Protein AF-A0A645FZE2-F1 (afdb_monomer_lite)

Sequence (160 aa):
MAHKRSTIEVIKKVPHDGGNLPQGEGPACLARVNGFSDVYGRLSWDKPAITITHYARNPASGRYTHPVQDRGLTAREAARLQSFPDGFQFEGKSDDIYRQIGEAVPPLLSCGVAVNVLIEYLSTEPTTTQLQTGMETIELPVSNSYSSVIAGIKNTRRRA

Secondary structure (DSSP, 8-state):
----HHHHHHHHTSPTTTPPPPTT-S-GGGGGSS--TTTTPBP-SSSPPPP--TTTT-GGGSS-B-SSSSSBPPHHHHHHHTT--TT----SSHHHHHHHHHHSPPHHHHHHHHHHHHHHHHHSPPPHHHHHH-PPP--S-SSS-HHHHHHHHHHHTT--

Foldseek 3Di:
DDDDPLLLVQLVCAAAAFGWRDPPTDDPVVVVDDDQRFQSTEHHPPDQDDQQALVLQHSRVGHQPHRPDSHGDDLQRLQVSLQHDSPDDQDDDRSSSSNCSRVDRRPVVVVVVVVVVVCVVVVDDDDPVCVVVPDDDCPDPPDPDPVVVVVVVVVVVVVD

Organism: NCBI:txid1076179

InterPro domains:
  IPR001525 C-5 cytosine methyltransferase [PF00145] (36-109)
  IPR029063 S-adenosyl-L-methionine-dependent methyltransferase superfamily [SSF53335] (8-114)
  IPR050390 DNA Cytosine-5 Methyltransferase [PTHR10629] (32-110)

Structure (mmCIF, N/CA/C/O backbone):
data_AF-A0A645FZE2-F1
#
_entry.id   AF-A0A645FZE2-F1
#
loop_
_atom_site.group_PDB
_atom_site.id
_atom_site.type_symbol
_atom_site.label_atom_id
_atom_site.label_alt_id
_atom_site.label_comp_id
_atom_site.label_asym_id
_atom_site.label_entity_id
_atom_site.label_seq_id
_atom_site.pdbx_PDB_ins_code
_atom_site.Cartn_x
_atom_site.Cartn_y
_atom_site.Cartn_z
_atom_site.occupancy
_atom_site.B_iso_or_equiv
_atom_site.auth_seq_id
_atom_site.auth_comp_id
_atom_site.auth_asym_id
_atom_site.auth_atom_id
_atom_site.pdbx_PDB_model_num
ATOM 1 N N . MET A 1 1 ? -1.925 7.126 -15.985 1.00 58.09 1 MET A N 1
ATOM 2 C CA . MET A 1 1 ? -0.691 7.541 -15.279 1.00 58.09 1 MET A CA 1
ATOM 3 C C . MET A 1 1 ? 0.496 7.172 -16.137 1.00 58.09 1 MET A C 1
ATOM 5 O O . MET A 1 1 ? 0.583 6.020 -16.532 1.00 58.09 1 MET A O 1
ATOM 9 N N . ALA A 1 2 ? 1.365 8.127 -16.451 1.00 70.12 2 ALA A N 1
ATOM 10 C CA . ALA A 1 2 ? 2.543 7.872 -17.270 1.00 70.12 2 ALA A CA 1
ATOM 11 C C . ALA A 1 2 ? 3.794 8.006 -16.398 1.00 70.12 2 ALA A C 1
ATOM 13 O O . ALA A 1 2 ? 4.132 9.105 -15.962 1.00 70.12 2 ALA A O 1
ATOM 14 N N . HIS A 1 3 ? 4.467 6.890 -16.120 1.00 86.94 3 HIS A N 1
ATOM 15 C CA . HIS A 1 3 ? 5.849 6.951 -15.651 1.00 86.94 3 HIS A CA 1
ATOM 16 C C . HIS A 1 3 ? 6.769 7.292 -16.824 1.00 86.94 3 HIS A C 1
ATOM 18 O O . HIS A 1 3 ? 6.403 7.129 -17.992 1.00 86.94 3 HIS A O 1
ATOM 24 N N . LYS A 1 4 ? 7.983 7.761 -16.518 1.00 91.19 4 LYS A N 1
ATOM 25 C CA . LYS A 1 4 ? 9.013 7.971 -17.541 1.00 91.19 4 LYS A CA 1
ATOM 26 C C . LYS A 1 4 ? 9.251 6.662 -18.297 1.00 91.19 4 LYS A C 1
ATOM 28 O O . LYS A 1 4 ? 9.225 5.59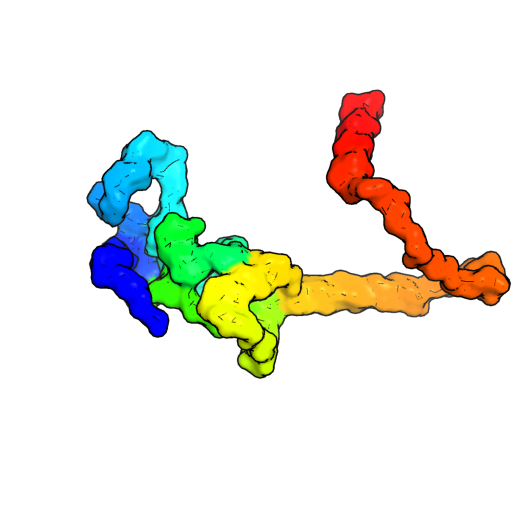2 -17.694 1.00 91.19 4 LYS A O 1
ATOM 33 N N . ARG A 1 5 ? 9.546 6.754 -19.598 1.00 92.62 5 ARG A N 1
ATOM 34 C CA . ARG A 1 5 ? 9.829 5.578 -20.441 1.00 92.62 5 ARG A CA 1
ATOM 35 C C . ARG A 1 5 ? 10.903 4.683 -19.823 1.00 92.62 5 ARG A C 1
ATOM 37 O O . ARG A 1 5 ? 10.704 3.484 -19.742 1.00 92.62 5 ARG A O 1
ATOM 44 N N . SER A 1 6 ? 11.970 5.275 -19.285 1.00 92.31 6 SER A N 1
ATOM 45 C CA . SER A 1 6 ? 13.036 4.539 -18.594 1.00 92.31 6 SER A CA 1
ATOM 46 C C . SER A 1 6 ? 12.526 3.677 -17.436 1.00 92.31 6 SER A C 1
ATOM 48 O O . SER A 1 6 ? 12.947 2.539 -17.300 1.00 92.31 6 SER A O 1
ATOM 50 N N . THR A 1 7 ? 11.591 4.181 -16.628 1.00 93.19 7 THR A N 1
ATOM 51 C CA . THR A 1 7 ? 10.972 3.414 -15.538 1.00 93.19 7 THR A CA 1
ATOM 52 C C . THR A 1 7 ? 10.156 2.242 -16.070 1.00 93.19 7 THR A C 1
ATOM 54 O O . THR A 1 7 ? 10.238 1.149 -15.524 1.00 93.19 7 THR A O 1
ATOM 57 N N . ILE A 1 8 ? 9.388 2.450 -17.139 1.00 94.69 8 ILE A N 1
ATOM 58 C CA . ILE A 1 8 ? 8.577 1.388 -17.748 1.00 94.69 8 ILE A CA 1
ATOM 59 C C . ILE A 1 8 ? 9.470 0.286 -18.327 1.00 94.69 8 ILE A C 1
ATOM 61 O O . ILE A 1 8 ? 9.199 -0.890 -18.105 1.00 94.69 8 ILE A O 1
ATOM 65 N N . GLU A 1 9 ? 10.564 0.651 -19.000 1.00 95.00 9 GLU A N 1
ATOM 66 C CA . GLU A 1 9 ? 11.527 -0.325 -19.524 1.00 95.00 9 GLU A CA 1
ATOM 67 C C . GLU A 1 9 ? 12.193 -1.151 -18.416 1.00 95.00 9 GLU A C 1
ATOM 69 O O . GLU A 1 9 ? 12.458 -2.329 -18.619 1.00 95.00 9 GLU A O 1
ATOM 74 N N . VAL A 1 10 ? 12.408 -0.578 -17.226 1.00 95.00 10 VAL A N 1
ATOM 75 C CA . VAL A 1 10 ? 12.875 -1.343 -16.057 1.00 95.00 10 VAL A CA 1
ATOM 76 C C . VAL A 1 10 ? 11.798 -2.321 -15.578 1.00 95.00 10 VAL A C 1
ATOM 78 O O . VAL A 1 10 ? 12.092 -3.494 -15.368 1.00 95.00 10 VAL A O 1
ATOM 81 N N . ILE A 1 11 ? 10.543 -1.875 -15.450 1.00 95.75 11 ILE A N 1
ATOM 82 C CA . ILE A 1 11 ? 9.425 -2.708 -14.965 1.00 95.75 11 ILE A CA 1
ATOM 83 C C . ILE A 1 11 ? 9.172 -3.910 -15.883 1.00 95.75 11 ILE A C 1
ATOM 85 O O . ILE A 1 11 ? 8.950 -5.014 -15.388 1.00 95.75 11 ILE A O 1
ATOM 89 N N . LYS A 1 12 ? 9.266 -3.734 -17.205 1.00 96.44 12 LYS A N 1
ATOM 90 C CA . LYS A 1 12 ? 9.113 -4.822 -18.191 1.00 96.44 12 LYS A CA 1
ATOM 91 C C . LYS A 1 12 ? 10.061 -5.999 -17.962 1.00 96.44 12 LYS A C 1
ATOM 93 O O . LYS A 1 12 ? 9.743 -7.123 -18.330 1.00 96.44 12 LYS A O 1
ATOM 98 N N . LYS A 1 13 ? 11.227 -5.747 -17.366 1.00 96.12 13 LYS A N 1
ATOM 99 C CA . LYS A 1 13 ? 12.231 -6.779 -17.077 1.00 96.12 13 LYS A CA 1
ATOM 100 C C . LYS A 1 13 ? 11.968 -7.518 -15.768 1.00 96.12 13 LYS A C 1
ATOM 102 O O . LYS A 1 13 ? 12.580 -8.552 -15.520 1.00 96.12 13 LYS A O 1
ATOM 107 N N . VAL A 1 14 ? 11.083 -6.993 -14.923 1.00 96.94 14 VAL A N 1
ATOM 108 C CA . VAL A 1 14 ? 10.699 -7.615 -13.655 1.00 96.94 14 VAL A CA 1
ATOM 109 C C . VAL A 1 14 ? 9.711 -8.750 -13.946 1.00 96.94 14 VAL A C 1
ATOM 111 O O . VAL A 1 14 ? 8.644 -8.468 -14.506 1.00 96.94 14 VAL A O 1
ATOM 114 N N . PRO A 1 15 ? 10.011 -10.006 -13.559 1.00 97.31 15 PRO A N 1
ATOM 115 C CA . PRO A 1 15 ? 9.107 -11.136 -13.765 1.00 97.31 15 PRO A CA 1
ATOM 116 C C . PRO A 1 15 ? 7.725 -10.880 -13.159 1.00 97.31 15 PRO A C 1
ATOM 118 O O . PRO A 1 15 ? 7.625 -10.278 -12.091 1.00 97.31 15 PRO A O 1
ATOM 121 N N . HIS A 1 16 ? 6.666 -11.330 -13.833 1.00 97.81 16 HIS A N 1
ATOM 122 C CA . HIS A 1 16 ? 5.290 -11.187 -13.351 1.00 97.81 16 HIS A CA 1
ATOM 123 C C . HIS A 1 16 ? 5.061 -11.914 -12.020 1.00 97.81 16 HIS A C 1
ATOM 125 O O . HIS A 1 16 ? 5.816 -12.810 -11.657 1.00 97.81 16 HIS A O 1
ATOM 131 N N . ASP A 1 17 ? 4.009 -11.498 -11.316 1.00 97.38 17 ASP A N 1
ATOM 132 C CA . ASP A 1 17 ? 3.492 -12.116 -10.094 1.00 97.38 17 ASP A CA 1
ATOM 133 C C . ASP A 1 17 ? 4.541 -12.279 -8.979 1.00 97.38 17 ASP A C 1
ATOM 135 O O . ASP A 1 17 ? 5.016 -13.364 -8.658 1.00 97.38 17 ASP A O 1
ATOM 139 N N . GLY A 1 18 ? 4.926 -11.158 -8.363 1.00 96.19 18 GLY A N 1
ATOM 140 C CA . GLY A 1 18 ? 5.864 -11.169 -7.238 1.00 96.19 18 GLY A CA 1
ATOM 141 C C . GLY A 1 18 ? 7.346 -11.088 -7.609 1.00 96.19 18 GLY A C 1
ATOM 142 O O . GLY A 1 18 ? 8.188 -11.135 -6.709 1.00 96.19 18 GLY A O 1
ATOM 143 N N . GLY A 1 19 ? 7.697 -10.940 -8.888 1.00 96.44 19 GLY A N 1
ATOM 144 C CA . GLY A 1 19 ? 9.095 -10.864 -9.311 1.00 96.44 19 GLY A CA 1
ATOM 145 C C . GLY A 1 19 ? 9.867 -9.675 -8.733 1.00 96.44 19 GLY A C 1
ATOM 146 O O . GLY A 1 19 ? 9.318 -8.599 -8.469 1.00 96.44 19 GLY A O 1
ATOM 147 N N . ASN A 1 20 ? 11.171 -9.897 -8.556 1.00 95.56 20 ASN A N 1
ATOM 148 C CA . ASN A 1 20 ? 12.157 -8.887 -8.175 1.00 95.56 20 ASN A CA 1
ATOM 149 C C . ASN A 1 20 ? 12.889 -8.368 -9.407 1.00 95.56 20 ASN A C 1
ATOM 151 O O . ASN A 1 20 ? 12.945 -9.041 -10.438 1.00 95.56 20 ASN A O 1
ATOM 155 N N . LEU A 1 21 ? 13.490 -7.188 -9.279 1.00 94.25 21 LEU A N 1
ATOM 156 C CA . LEU A 1 21 ? 14.365 -6.654 -10.311 1.00 94.25 21 LEU A CA 1
ATOM 157 C C . LEU A 1 21 ? 15.567 -7.596 -10.533 1.00 94.25 21 LEU A C 1
ATOM 159 O O . LEU A 1 21 ? 16.266 -7.904 -9.564 1.00 94.25 21 LEU A O 1
ATOM 163 N N . PRO A 1 22 ? 15.825 -8.061 -11.772 1.00 91.88 22 PRO A N 1
ATOM 164 C CA . PRO A 1 22 ? 16.993 -8.887 -12.063 1.00 91.88 22 PRO A CA 1
ATOM 165 C C . PRO A 1 22 ? 18.314 -8.164 -11.771 1.00 91.88 22 PRO A C 1
ATOM 167 O O . PRO A 1 22 ? 18.408 -6.938 -11.845 1.00 91.88 22 PRO A O 1
ATOM 170 N N . GLN A 1 23 ? 19.363 -8.928 -11.462 1.00 87.62 23 GLN A N 1
ATOM 171 C CA . GLN A 1 23 ? 20.678 -8.360 -11.174 1.00 87.62 23 GLN A CA 1
ATOM 172 C C . GLN A 1 23 ? 21.231 -7.600 -12.390 1.00 87.62 23 GLN A C 1
ATOM 174 O O . GLN A 1 23 ? 21.193 -8.094 -13.513 1.00 87.62 23 GLN A O 1
ATOM 179 N N . GLY A 1 24 ? 21.775 -6.405 -12.152 1.00 86.94 24 GLY A N 1
ATOM 180 C CA . GLY A 1 24 ? 22.330 -5.545 -13.203 1.00 86.94 24 GLY A CA 1
ATOM 181 C C . GLY A 1 24 ? 21.294 -4.676 -13.918 1.00 86.94 24 GLY A C 1
ATOM 182 O O . GLY A 1 24 ? 21.678 -3.844 -14.738 1.00 86.94 24 GLY A O 1
ATOM 183 N N . GLU A 1 25 ? 20.009 -4.817 -13.585 1.00 90.94 25 GLU A N 1
ATOM 184 C CA . GLU A 1 25 ? 18.946 -3.982 -14.134 1.00 90.94 25 GLU A CA 1
ATOM 185 C C . GLU A 1 25 ? 18.638 -2.759 -13.262 1.00 90.94 25 GLU A C 1
ATOM 187 O O . GLU A 1 25 ? 18.844 -2.749 -12.049 1.00 90.94 25 GLU A O 1
ATOM 192 N N . GLY A 1 26 ? 18.119 -1.703 -13.896 1.00 89.19 26 GLY A N 1
ATOM 193 C CA . GLY A 1 26 ? 17.769 -0.448 -13.226 1.00 89.19 26 GLY A CA 1
ATOM 194 C C . GLY A 1 26 ? 18.956 0.494 -12.963 1.00 89.19 26 GLY A C 1
ATOM 195 O O . GLY A 1 26 ? 19.998 0.408 -13.612 1.00 89.19 26 GLY A O 1
ATOM 196 N N . PRO A 1 27 ? 18.793 1.484 -12.066 1.00 89.06 27 PRO A N 1
ATOM 197 C CA . PRO A 1 27 ? 19.837 2.462 -11.774 1.00 89.06 27 PRO A CA 1
ATOM 198 C C . PRO A 1 27 ? 21.064 1.834 -11.100 1.00 89.06 27 PRO A C 1
ATOM 200 O O . PRO A 1 27 ? 20.933 1.112 -10.114 1.00 89.06 27 PRO A O 1
ATOM 203 N N . ALA A 1 28 ? 22.267 2.220 -11.540 1.00 88.62 28 ALA A N 1
ATOM 204 C CA . ALA A 1 28 ? 23.534 1.719 -10.992 1.00 88.62 28 ALA A CA 1
ATOM 205 C C . ALA A 1 28 ? 23.688 1.925 -9.472 1.00 88.62 28 ALA A C 1
ATOM 207 O O . ALA A 1 28 ? 24.436 1.201 -8.820 1.00 88.62 28 ALA A O 1
ATOM 208 N N . CYS A 1 29 ? 22.977 2.895 -8.882 1.00 87.44 29 CYS A N 1
ATOM 209 C CA . CYS A 1 29 ? 22.997 3.108 -7.437 1.00 87.44 29 CYS A CA 1
ATOM 210 C C . CYS A 1 29 ? 22.410 1.941 -6.632 1.00 87.44 29 CYS A C 1
ATOM 212 O O . CYS A 1 29 ? 22.848 1.748 -5.501 1.00 87.44 29 CYS A O 1
ATOM 214 N N . LEU A 1 30 ? 21.501 1.142 -7.205 1.00 86.38 30 LEU A N 1
ATOM 215 C CA . LEU A 1 30 ? 20.938 -0.031 -6.528 1.00 86.38 30 LEU A CA 1
ATOM 216 C C . LEU A 1 30 ? 21.993 -1.120 -6.300 1.00 86.38 30 LEU A C 1
ATOM 218 O O . LEU A 1 30 ? 21.968 -1.782 -5.273 1.00 86.38 30 LEU A O 1
ATOM 222 N N . ALA A 1 31 ? 22.971 -1.251 -7.200 1.00 85.06 31 ALA A N 1
ATOM 223 C CA . ALA A 1 31 ? 24.052 -2.230 -7.072 1.00 85.06 31 ALA A CA 1
ATOM 224 C C . ALA A 1 31 ? 25.146 -1.820 -6.065 1.00 85.06 31 ALA A C 1
ATOM 226 O O . ALA A 1 31 ? 26.008 -2.626 -5.727 1.00 85.06 31 ALA A O 1
ATOM 227 N N . ARG A 1 32 ? 25.147 -0.563 -5.594 1.00 86.62 32 ARG A N 1
ATOM 228 C CA . ARG A 1 32 ? 26.188 -0.031 -4.691 1.00 86.62 32 ARG A CA 1
ATOM 229 C C . ARG A 1 32 ? 25.981 -0.410 -3.227 1.00 86.62 32 ARG A C 1
ATOM 231 O O . ARG A 1 32 ? 26.887 -0.207 -2.424 1.00 86.62 32 ARG A O 1
ATOM 238 N N . VAL A 1 33 ? 24.792 -0.884 -2.868 1.00 84.81 33 VAL A N 1
ATOM 239 C CA . VAL A 1 33 ? 24.394 -1.172 -1.489 1.00 84.81 33 VAL A CA 1
ATOM 240 C C . VAL A 1 33 ? 23.722 -2.535 -1.432 1.00 84.81 33 VAL A C 1
ATOM 242 O O . VAL A 1 33 ? 22.959 -2.895 -2.322 1.00 84.81 33 VAL A O 1
ATOM 245 N N . ASN A 1 34 ? 23.988 -3.298 -0.374 1.00 83.06 34 ASN A N 1
ATOM 246 C CA . ASN A 1 34 ? 23.289 -4.555 -0.140 1.00 83.06 34 ASN A CA 1
ATOM 247 C C . ASN A 1 34 ? 21.932 -4.261 0.523 1.00 83.06 34 ASN A C 1
ATOM 249 O O . ASN A 1 34 ? 21.858 -4.087 1.739 1.00 83.06 34 ASN A O 1
ATOM 253 N N . GLY A 1 35 ? 20.882 -4.115 -0.285 1.00 85.56 35 GLY A N 1
ATOM 254 C CA . GLY A 1 35 ? 19.532 -3.774 0.166 1.00 85.56 35 GLY A CA 1
ATOM 255 C C . GLY A 1 35 ? 18.607 -3.425 -0.999 1.00 85.56 35 GLY A C 1
ATOM 256 O O . GLY A 1 35 ? 18.963 -3.615 -2.157 1.00 85.56 35 GLY A O 1
ATOM 257 N N . PHE A 1 36 ? 17.420 -2.892 -0.692 1.00 85.50 36 PHE A N 1
ATOM 258 C CA . PHE A 1 36 ? 16.464 -2.393 -1.696 1.00 85.50 36 PHE A CA 1
ATOM 259 C C . PHE A 1 36 ? 15.999 -3.437 -2.729 1.00 85.50 36 PHE A C 1
ATOM 261 O O . PHE A 1 36 ? 15.586 -3.079 -3.829 1.00 85.50 36 PHE A O 1
ATOM 268 N N . SER A 1 37 ? 16.004 -4.724 -2.368 1.00 86.69 37 SER A N 1
ATOM 269 C CA . SER A 1 37 ? 15.606 -5.834 -3.249 1.00 86.69 37 SER A CA 1
ATOM 270 C C . SER A 1 37 ? 14.162 -5.751 -3.755 1.00 86.69 37 SER A C 1
ATOM 272 O O . SER A 1 37 ? 13.832 -6.346 -4.777 1.00 86.69 37 SER A O 1
ATOM 274 N N . ASP A 1 38 ? 13.305 -5.011 -3.050 1.00 89.75 38 ASP A N 1
ATOM 275 C CA . ASP A 1 38 ? 11.901 -4.806 -3.411 1.00 89.75 38 ASP A CA 1
ATOM 276 C C . ASP A 1 38 ? 11.672 -3.631 -4.372 1.00 89.75 38 ASP A C 1
ATOM 278 O O . ASP A 1 38 ? 10.555 -3.440 -4.854 1.00 89.75 38 ASP A O 1
ATOM 282 N N . VAL A 1 39 ? 12.693 -2.818 -4.656 1.00 93.62 39 VAL A N 1
ATOM 283 C CA . VAL A 1 39 ? 12.561 -1.658 -5.546 1.00 93.62 39 VAL A CA 1
ATOM 284 C C . VAL A 1 39 ? 12.249 -2.119 -6.974 1.00 93.62 39 VAL A C 1
ATOM 286 O O . VAL A 1 39 ? 12.852 -3.059 -7.484 1.00 93.62 39 VAL A O 1
ATOM 289 N N . TYR A 1 40 ? 11.272 -1.468 -7.612 1.00 95.62 40 TYR A N 1
ATOM 290 C CA . TYR A 1 40 ? 10.633 -1.868 -8.876 1.00 95.62 40 TYR A CA 1
ATOM 291 C C . TYR A 1 40 ? 9.907 -3.222 -8.852 1.00 95.62 40 TYR A C 1
ATOM 293 O O . TYR A 1 40 ? 9.317 -3.594 -9.865 1.00 95.62 40 TYR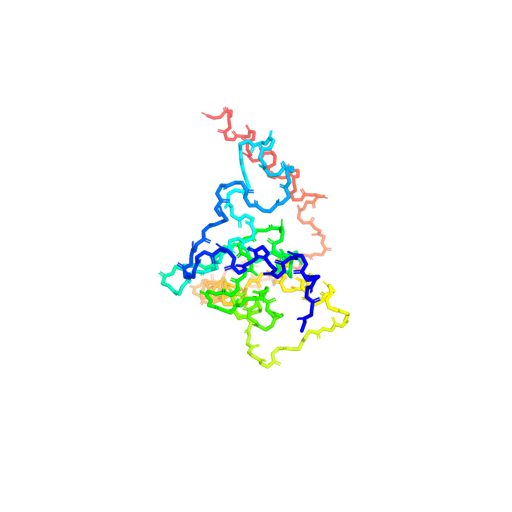 A O 1
ATOM 301 N N . GLY A 1 41 ? 9.893 -3.938 -7.725 1.00 96.56 41 GLY A N 1
ATOM 302 C CA . GLY A 1 41 ? 9.276 -5.256 -7.620 1.00 96.56 41 GLY A CA 1
ATOM 303 C C . GLY A 1 41 ? 7.776 -5.239 -7.925 1.00 96.56 41 GLY A C 1
ATOM 304 O O . GLY A 1 41 ? 7.077 -4.242 -7.687 1.00 96.56 41 GLY A O 1
ATOM 305 N N . ARG A 1 42 ? 7.266 -6.372 -8.415 1.00 97.81 42 ARG A N 1
ATOM 306 C CA . ARG A 1 42 ? 5.830 -6.594 -8.651 1.00 97.81 42 ARG A CA 1
ATOM 307 C C . ARG A 1 42 ? 5.147 -7.140 -7.420 1.00 97.81 42 ARG A C 1
ATOM 309 O O . ARG A 1 42 ? 5.717 -7.967 -6.713 1.00 97.81 42 ARG A O 1
ATOM 316 N N . LEU A 1 43 ? 3.922 -6.694 -7.161 1.00 97.94 43 LEU A N 1
ATOM 317 C CA . LEU A 1 43 ? 3.057 -7.402 -6.222 1.00 97.94 43 LEU A CA 1
ATOM 318 C C . LEU A 1 43 ? 2.761 -8.816 -6.739 1.00 97.94 43 LEU A C 1
ATOM 320 O O . LEU A 1 43 ? 2.905 -9.089 -7.933 1.00 97.94 43 LEU A O 1
ATOM 324 N N . SER A 1 44 ? 2.363 -9.699 -5.829 1.00 97.81 44 SER A N 1
ATOM 325 C CA . SER A 1 44 ? 1.898 -11.047 -6.153 1.00 97.81 44 SER A CA 1
ATOM 326 C C . SER A 1 44 ? 0.400 -11.150 -5.892 1.00 97.81 44 SER A C 1
ATOM 328 O O . SER A 1 44 ? -0.110 -10.458 -5.011 1.00 97.81 44 SER A O 1
ATOM 330 N N . TRP A 1 45 ? -0.294 -11.983 -6.663 1.00 97.25 45 TRP A N 1
ATOM 331 C CA . TRP A 1 45 ? -1.724 -12.232 -6.479 1.00 97.25 45 TRP A CA 1
ATOM 332 C C . TRP A 1 45 ? -2.021 -12.991 -5.187 1.00 97.25 45 TRP A C 1
ATOM 334 O O . TRP A 1 45 ? -2.958 -12.641 -4.475 1.00 97.25 45 TRP A O 1
ATOM 344 N N . ASP A 1 46 ? -1.177 -13.968 -4.857 1.00 97.31 46 ASP A N 1
ATOM 345 C CA . ASP A 1 46 ? -1.419 -14.913 -3.763 1.00 97.31 46 ASP A CA 1
ATOM 346 C C . ASP A 1 46 ? -0.696 -14.530 -2.462 1.00 97.31 46 ASP A C 1
ATOM 348 O O . ASP A 1 46 ? -0.586 -15.332 -1.531 1.00 97.31 46 ASP A O 1
ATOM 352 N N . LYS A 1 47 ? -0.168 -13.302 -2.375 1.00 96.38 47 LYS A N 1
ATOM 353 C CA . LYS A 1 47 ? 0.518 -12.796 -1.178 1.00 96.38 47 LYS A CA 1
ATOM 354 C C . LYS A 1 47 ? -0.052 -11.452 -0.735 1.00 96.38 47 LYS A C 1
ATOM 356 O O . LYS A 1 47 ? -0.435 -10.644 -1.581 1.00 96.38 47 LYS A O 1
ATOM 361 N N . PRO A 1 48 ? -0.038 -11.160 0.578 1.00 96.00 48 PRO A N 1
ATOM 362 C CA . PRO A 1 48 ? -0.354 -9.827 1.068 1.00 96.00 48 PRO A CA 1
ATOM 363 C C . PRO A 1 48 ? 0.532 -8.766 0.410 1.00 96.00 48 PRO A C 1
ATOM 365 O O . PRO A 1 48 ? 1.720 -8.990 0.161 1.00 96.00 48 PRO A O 1
ATOM 368 N N . ALA A 1 49 ? -0.042 -7.592 0.157 1.00 95.75 49 ALA A N 1
ATOM 369 C CA . ALA A 1 49 ? 0.742 -6.451 -0.283 1.00 95.75 49 ALA A CA 1
ATOM 370 C C . ALA A 1 49 ? 1.701 -5.984 0.822 1.00 95.75 49 ALA A C 1
ATOM 372 O O . ALA A 1 49 ? 1.441 -6.149 2.014 1.00 95.75 49 ALA A O 1
ATOM 373 N N . ILE A 1 50 ? 2.803 -5.356 0.409 1.00 95.00 50 ILE A N 1
ATOM 374 C CA . ILE A 1 50 ? 3.652 -4.603 1.333 1.00 95.00 50 ILE A CA 1
ATOM 375 C C . ILE A 1 50 ? 2.904 -3.371 1.857 1.00 95.00 50 ILE A C 1
ATOM 377 O O . ILE A 1 50 ? 1.885 -2.962 1.296 1.00 95.00 50 ILE A O 1
ATOM 381 N N . THR A 1 51 ? 3.445 -2.736 2.895 1.00 95.69 51 THR A N 1
ATOM 382 C CA . THR A 1 51 ? 2.904 -1.482 3.427 1.00 95.69 51 THR A CA 1
ATOM 383 C C . THR A 1 51 ? 2.732 -0.444 2.321 1.00 95.69 51 THR A C 1
ATOM 385 O O . THR A 1 51 ? 3.694 -0.057 1.657 1.00 95.69 51 THR A O 1
ATOM 388 N N . ILE A 1 52 ? 1.504 0.039 2.147 1.00 97.38 52 ILE A N 1
ATOM 389 C CA . ILE A 1 52 ? 1.198 1.117 1.211 1.00 97.38 52 ILE A CA 1
ATOM 390 C C . ILE A 1 52 ? 1.575 2.441 1.860 1.00 97.38 52 ILE A C 1
ATOM 392 O O . ILE A 1 52 ? 0.892 2.927 2.751 1.00 97.38 52 ILE A O 1
ATOM 396 N N . THR A 1 53 ? 2.684 3.014 1.405 1.00 96.38 53 THR A N 1
ATOM 397 C CA . THR A 1 53 ? 3.186 4.310 1.878 1.00 96.38 53 THR A CA 1
ATOM 398 C C . THR A 1 53 ? 2.698 5.457 0.997 1.00 96.38 53 THR A C 1
ATOM 400 O O . THR A 1 53 ? 2.208 5.249 -0.115 1.00 96.38 53 THR A O 1
ATOM 403 N N . HIS A 1 54 ? 2.907 6.698 1.440 1.00 95.31 54 HIS A N 1
ATOM 404 C CA . HIS A 1 54 ? 2.594 7.882 0.633 1.00 95.31 54 HIS A CA 1
ATOM 405 C C . HIS A 1 54 ? 3.330 7.938 -0.721 1.00 95.31 54 HIS A C 1
ATOM 407 O O . HIS A 1 54 ? 2.840 8.548 -1.670 1.00 95.31 54 HIS A O 1
ATOM 413 N N . TYR A 1 55 ? 4.474 7.253 -0.850 1.00 94.75 55 TYR A N 1
ATOM 414 C CA . TYR A 1 55 ? 5.228 7.134 -2.102 1.00 94.75 55 TYR A CA 1
ATOM 415 C C . TYR A 1 55 ? 4.869 5.890 -2.925 1.00 94.75 55 TYR A C 1
ATOM 417 O O . TYR A 1 55 ? 5.553 5.605 -3.908 1.00 94.75 55 TYR A O 1
ATOM 425 N N . ALA A 1 56 ? 3.778 5.181 -2.610 1.00 95.19 56 ALA A N 1
ATOM 426 C CA . ALA A 1 56 ? 3.344 3.992 -3.354 1.00 95.19 56 ALA A CA 1
ATOM 427 C C . ALA A 1 56 ? 3.033 4.255 -4.841 1.00 95.19 56 ALA A C 1
ATOM 429 O O . ALA A 1 56 ? 2.885 3.326 -5.628 1.00 95.19 56 ALA A O 1
ATOM 430 N N . ARG A 1 57 ? 2.969 5.521 -5.273 1.00 93.31 57 ARG A N 1
ATOM 431 C CA . ARG A 1 57 ? 2.939 5.869 -6.700 1.00 93.31 57 ARG A CA 1
ATOM 432 C C . ARG A 1 57 ? 4.226 5.466 -7.407 1.00 93.31 57 ARG A C 1
ATOM 434 O O . ARG A 1 57 ? 4.180 5.188 -8.597 1.00 93.31 57 ARG A O 1
ATOM 441 N N . ASN A 1 58 ? 5.370 5.547 -6.736 1.00 94.06 58 ASN A N 1
ATOM 442 C CA . ASN A 1 58 ? 6.681 5.457 -7.358 1.00 94.06 58 ASN A CA 1
ATOM 443 C C . ASN A 1 58 ? 7.236 4.024 -7.281 1.00 94.06 58 ASN A C 1
ATOM 445 O O . ASN A 1 58 ? 7.624 3.587 -6.197 1.00 94.06 58 ASN A O 1
ATOM 449 N N . PRO A 1 59 ? 7.388 3.317 -8.416 1.00 93.94 59 PRO A N 1
ATOM 450 C CA . PRO A 1 59 ? 8.025 2.000 -8.457 1.00 93.94 59 PRO A CA 1
ATOM 451 C C . PRO A 1 59 ? 9.450 1.990 -7.890 1.00 93.94 59 PRO A C 1
ATOM 453 O O . PRO A 1 59 ? 9.901 0.978 -7.370 1.00 93.94 59 PRO A O 1
ATOM 456 N N . ALA A 1 60 ? 10.162 3.121 -7.935 1.00 92.81 60 ALA A N 1
ATOM 457 C CA . ALA A 1 60 ? 11.508 3.218 -7.375 1.00 92.81 60 ALA A CA 1
ATOM 458 C C . ALA A 1 60 ? 11.536 3.254 -5.830 1.00 92.81 60 ALA A C 1
ATOM 460 O O . ALA A 1 60 ? 12.609 3.189 -5.238 1.00 92.81 60 ALA A O 1
ATOM 461 N N . SER A 1 61 ? 10.377 3.383 -5.176 1.00 93.12 61 SER A N 1
ATOM 462 C CA . SER A 1 61 ? 10.253 3.470 -3.715 1.00 93.12 61 SER A CA 1
ATOM 463 C C . SER A 1 61 ? 9.914 2.130 -3.051 1.00 93.12 61 SER A C 1
ATOM 465 O O . SER A 1 61 ? 9.807 2.077 -1.829 1.00 93.12 61 SER A O 1
ATOM 467 N N . GLY A 1 62 ? 9.727 1.056 -3.826 1.00 94.38 62 GLY A N 1
ATOM 468 C CA . GLY A 1 62 ? 9.418 -0.279 -3.310 1.00 94.38 62 GLY A CA 1
ATOM 469 C C . GLY A 1 62 ? 8.603 -1.122 -4.289 1.00 94.38 62 GLY A C 1
ATOM 470 O O . GLY A 1 62 ? 8.503 -0.801 -5.476 1.00 94.38 62 GLY A O 1
ATOM 471 N N . ARG A 1 63 ? 7.983 -2.189 -3.773 1.00 96.25 63 ARG A N 1
ATOM 472 C CA . ARG A 1 63 ? 7.176 -3.149 -4.540 1.00 96.25 63 ARG A CA 1
ATOM 473 C C . ARG A 1 63 ? 5.771 -2.611 -4.816 1.00 96.25 63 ARG A C 1
ATOM 475 O O . ARG A 1 63 ? 4.779 -3.100 -4.281 1.00 96.25 63 ARG A O 1
ATOM 482 N N . TYR A 1 64 ? 5.692 -1.574 -5.641 1.00 96.88 64 TYR A N 1
ATOM 483 C CA . TYR A 1 64 ? 4.440 -0.882 -5.965 1.00 96.88 64 TYR A CA 1
ATOM 484 C C . TYR A 1 64 ? 4.068 -0.983 -7.446 1.00 96.88 64 TYR A C 1
ATOM 486 O O . TYR A 1 64 ? 3.509 -0.047 -8.022 1.00 96.88 64 TYR A O 1
ATOM 494 N N . THR A 1 65 ? 4.399 -2.101 -8.092 1.00 97.25 65 THR A N 1
ATOM 495 C CA . THR A 1 65 ? 4.026 -2.353 -9.490 1.00 97.25 65 THR A CA 1
ATOM 496 C C . THR A 1 65 ? 2.969 -3.442 -9.598 1.00 97.25 65 THR A C 1
ATOM 498 O O . THR A 1 65 ? 2.884 -4.343 -8.757 1.00 97.25 65 THR A O 1
ATOM 501 N N . HIS A 1 66 ? 2.118 -3.331 -10.621 1.00 97.56 66 HIS A N 1
ATOM 502 C CA . HIS A 1 66 ? 1.030 -4.278 -10.837 1.00 97.56 66 HIS A CA 1
ATOM 503 C C . HIS A 1 66 ? 1.593 -5.693 -11.071 1.00 97.56 66 HIS A C 1
ATOM 505 O O . HIS A 1 66 ? 2.573 -5.832 -11.813 1.00 97.56 66 HIS A O 1
ATOM 511 N N . PRO A 1 67 ? 0.942 -6.757 -10.562 1.00 97.81 67 PRO A N 1
ATOM 512 C CA . PRO A 1 67 ? 1.415 -8.137 -10.728 1.00 97.81 67 PRO A CA 1
ATOM 513 C C . PRO A 1 67 ? 1.611 -8.618 -12.177 1.00 97.81 67 PRO A C 1
ATOM 515 O O . PRO A 1 67 ? 2.220 -9.651 -12.404 1.00 97.81 67 PRO A O 1
ATOM 518 N N . VAL A 1 68 ? 1.105 -7.888 -13.176 1.00 97.81 68 VAL A N 1
ATOM 519 C CA . VAL A 1 68 ? 1.017 -8.345 -14.579 1.00 97.81 68 VAL A CA 1
ATOM 520 C C . VAL A 1 68 ? 1.255 -7.187 -15.545 1.00 97.81 68 VAL A C 1
ATOM 522 O O . VAL A 1 68 ? 1.953 -7.333 -16.532 1.00 97.81 68 VAL A O 1
ATOM 525 N N . GLN A 1 69 ? 0.674 -6.016 -15.279 1.00 97.06 69 GLN A N 1
ATOM 526 C CA . GLN A 1 69 ? 0.767 -4.866 -16.177 1.00 97.06 69 GLN A CA 1
ATOM 527 C C . GLN A 1 69 ? 2.076 -4.101 -15.952 1.00 97.06 69 GLN A C 1
ATOM 529 O O . GLN A 1 69 ? 2.510 -3.938 -14.813 1.00 97.06 69 GLN A O 1
ATOM 534 N N . ASP A 1 70 ? 2.680 -3.564 -17.010 1.00 96.44 70 ASP A N 1
ATOM 535 C CA . ASP A 1 70 ? 3.929 -2.785 -16.943 1.00 96.44 70 ASP A CA 1
ATOM 536 C C . ASP A 1 70 ? 3.709 -1.358 -16.424 1.00 96.44 70 ASP A C 1
ATOM 538 O O . ASP A 1 70 ? 3.950 -0.368 -17.115 1.00 96.44 70 ASP A O 1
ATOM 542 N N . ARG A 1 71 ? 3.194 -1.228 -15.200 1.00 95.75 71 ARG A N 1
ATOM 543 C CA . ARG A 1 71 ? 2.912 0.061 -14.562 1.00 95.75 71 ARG A CA 1
ATOM 544 C C . ARG A 1 71 ? 2.971 -0.024 -13.041 1.00 95.75 71 ARG A C 1
ATOM 546 O O . ARG A 1 71 ? 2.821 -1.093 -12.450 1.00 95.75 71 ARG A O 1
ATOM 553 N N . GLY A 1 72 ? 3.123 1.139 -12.413 1.00 95.56 72 GLY A N 1
ATOM 554 C CA . GLY A 1 72 ? 2.866 1.303 -10.988 1.00 95.56 72 GLY A CA 1
ATOM 555 C C . GLY A 1 72 ? 1.394 1.081 -10.626 1.00 95.56 72 GLY A C 1
ATOM 556 O O . GLY A 1 72 ? 0.504 1.059 -11.492 1.00 95.56 72 GLY A O 1
ATOM 557 N N . LEU A 1 73 ? 1.143 0.946 -9.327 1.00 96.69 73 LEU A N 1
ATOM 558 C CA . LEU A 1 73 ? -0.203 0.955 -8.772 1.00 96.69 73 LEU A CA 1
ATOM 559 C C . LEU A 1 73 ? -0.890 2.294 -9.033 1.00 96.69 73 LEU A C 1
ATOM 561 O O . LEU A 1 73 ? -0.303 3.367 -8.881 1.00 96.69 73 LEU A O 1
ATOM 565 N N . THR A 1 74 ? -2.165 2.224 -9.384 1.00 96.44 74 THR A N 1
ATOM 566 C CA . THR A 1 74 ? -3.078 3.366 -9.412 1.00 96.44 74 THR A CA 1
ATOM 567 C C . THR A 1 74 ? -3.494 3.764 -7.996 1.00 96.44 74 THR A C 1
ATOM 569 O O . THR A 1 74 ? -3.394 2.974 -7.058 1.00 96.44 74 THR A O 1
ATOM 572 N N . ALA A 1 75 ? -4.029 4.983 -7.847 1.00 97.06 75 ALA A N 1
ATOM 573 C CA . ALA A 1 75 ? -4.560 5.455 -6.568 1.00 97.06 75 ALA A CA 1
ATOM 574 C C . ALA A 1 75 ? -5.620 4.491 -6.028 1.00 97.06 75 ALA A C 1
ATOM 576 O O . ALA A 1 75 ? -5.613 4.150 -4.854 1.00 97.06 75 ALA A O 1
ATOM 577 N N . ARG A 1 76 ? -6.515 4.015 -6.904 1.00 97.69 76 ARG A N 1
ATOM 578 C CA . ARG A 1 76 ? -7.611 3.134 -6.504 1.00 97.69 76 ARG A CA 1
ATOM 579 C C . ARG A 1 76 ? -7.116 1.758 -6.069 1.00 97.69 76 ARG A C 1
ATOM 581 O O . ARG A 1 76 ? -7.638 1.225 -5.101 1.00 97.69 76 ARG A O 1
ATOM 588 N N . GLU A 1 77 ? -6.107 1.195 -6.731 1.00 97.81 77 GLU A N 1
ATOM 589 C CA . GLU A 1 77 ? -5.502 -0.067 -6.284 1.00 97.81 77 GLU A CA 1
ATOM 590 C C . GLU A 1 77 ? -4.829 0.094 -4.917 1.00 97.81 77 GLU A C 1
ATOM 592 O O . GLU A 1 77 ? -5.076 -0.711 -4.026 1.00 97.81 77 GLU A O 1
ATOM 597 N N . ALA A 1 78 ? -4.057 1.168 -4.715 1.00 97.88 78 ALA A N 1
ATOM 598 C CA . ALA A 1 78 ? -3.455 1.471 -3.417 1.00 97.88 78 ALA A CA 1
ATOM 599 C C . ALA A 1 78 ? -4.521 1.672 -2.319 1.00 97.88 78 ALA A C 1
ATOM 601 O O . ALA A 1 78 ? -4.380 1.148 -1.217 1.00 97.88 78 ALA A O 1
ATOM 602 N N . ALA A 1 79 ? -5.616 2.370 -2.633 1.00 98.38 79 ALA A N 1
ATOM 603 C CA . ALA A 1 79 ? -6.734 2.587 -1.718 1.00 98.38 79 ALA A CA 1
ATOM 604 C C . ALA A 1 79 ? -7.441 1.275 -1.337 1.00 98.38 79 ALA A C 1
ATOM 606 O O . ALA A 1 79 ? -7.742 1.065 -0.164 1.00 98.38 79 ALA A O 1
ATOM 607 N N . ARG A 1 80 ? -7.652 0.363 -2.296 1.00 98.06 80 ARG A N 1
ATOM 608 C CA . ARG A 1 80 ? -8.224 -0.968 -2.025 1.00 98.06 80 ARG A CA 1
ATOM 609 C C . ARG A 1 80 ? -7.336 -1.802 -1.113 1.00 98.06 80 ARG A C 1
ATOM 611 O O . ARG A 1 80 ? -7.844 -2.439 -0.198 1.00 98.06 80 ARG A O 1
ATOM 618 N N . LEU A 1 81 ? -6.020 -1.765 -1.327 1.00 97.69 81 LEU A N 1
ATOM 619 C CA . LEU A 1 81 ? -5.057 -2.430 -0.442 1.00 97.69 81 LEU A CA 1
ATOM 620 C C . LEU A 1 81 ? -5.087 -1.843 0.977 1.00 97.69 81 LEU A C 1
ATOM 622 O O . LEU A 1 81 ? -4.914 -2.576 1.943 1.00 97.69 81 LEU A O 1
ATOM 626 N N . GLN A 1 82 ? -5.387 -0.548 1.105 1.00 97.75 82 GLN A N 1
ATOM 627 C CA . GLN A 1 82 ? -5.661 0.125 2.378 1.00 97.75 82 GLN A CA 1
ATOM 628 C C . GLN A 1 82 ? -7.106 -0.051 2.873 1.00 97.75 82 GLN A C 1
ATOM 630 O O . GLN A 1 82 ? -7.509 0.602 3.827 1.00 97.75 82 GLN A O 1
ATOM 635 N N . SER A 1 83 ? -7.904 -0.939 2.273 1.00 98.12 83 SER A N 1
ATOM 636 C CA . SER A 1 83 ? -9.299 -1.234 2.639 1.00 98.12 83 SER A CA 1
ATOM 637 C C . SER A 1 83 ? -10.294 -0.070 2.518 1.00 98.12 83 SER A C 1
ATOM 639 O O . SER A 1 83 ? -11.378 -0.108 3.102 1.00 98.12 83 SER A O 1
ATOM 641 N N . PHE A 1 84 ? -9.965 0.964 1.741 1.00 98.50 84 PHE A N 1
ATOM 642 C CA . PHE A 1 84 ? -10.933 2.010 1.428 1.00 98.50 84 PHE A CA 1
ATOM 643 C C . PHE A 1 84 ? -12.057 1.468 0.541 1.00 98.50 84 PHE A C 1
ATOM 645 O O . PHE A 1 84 ? -11.780 0.741 -0.418 1.00 98.50 84 PHE A O 1
ATOM 652 N N . PRO A 1 85 ? -13.316 1.872 0.789 1.00 97.69 85 PRO A N 1
ATOM 653 C CA . PRO A 1 85 ? -14.404 1.536 -0.111 1.00 97.69 85 PRO A CA 1
ATOM 654 C C . PRO A 1 85 ? -14.187 2.201 -1.477 1.00 97.69 85 PRO A C 1
ATOM 656 O O . PRO A 1 85 ? -13.657 3.311 -1.583 1.00 97.69 85 PRO A O 1
ATOM 659 N N . ASP A 1 86 ? -14.636 1.540 -2.542 1.00 96.38 86 ASP A N 1
ATOM 660 C CA . ASP A 1 86 ? -14.428 2.004 -3.921 1.00 96.38 86 ASP A CA 1
ATOM 661 C C . ASP A 1 86 ? -15.058 3.376 -4.204 1.00 96.38 86 ASP A C 1
ATOM 663 O O . ASP A 1 86 ? -14.546 4.128 -5.034 1.00 96.38 86 ASP A O 1
ATOM 667 N N . GLY A 1 87 ? -16.122 3.727 -3.477 1.00 97.06 87 GLY A N 1
ATOM 668 C CA . GLY A 1 87 ? -16.777 5.034 -3.547 1.00 97.06 87 GLY A CA 1
ATOM 669 C C . GLY A 1 87 ? -16.081 6.152 -2.764 1.00 97.06 87 GLY A C 1
ATOM 670 O O . GLY A 1 87 ? -16.495 7.302 -2.886 1.00 97.06 87 GLY A O 1
ATOM 671 N N . PHE A 1 88 ? -15.040 5.857 -1.973 1.00 97.88 88 PHE A N 1
ATOM 672 C CA . PHE A 1 88 ? -14.334 6.888 -1.209 1.00 97.88 88 PHE A CA 1
ATOM 673 C C . PHE A 1 88 ? -13.649 7.877 -2.156 1.00 97.88 88 PHE A C 1
ATOM 675 O O . PHE A 1 88 ? -12.931 7.468 -3.083 1.00 97.88 88 PHE A O 1
ATOM 682 N N . GLN A 1 89 ? -13.880 9.166 -1.917 1.00 97.44 89 GLN A N 1
ATOM 683 C CA . GLN A 1 89 ? -13.337 10.260 -2.711 1.00 97.44 89 GLN A CA 1
ATOM 684 C C . GLN A 1 89 ? -12.108 10.838 -2.011 1.00 97.44 89 GLN A C 1
ATOM 686 O O . GLN A 1 89 ? -12.143 11.131 -0.822 1.00 97.44 89 GLN A O 1
ATOM 691 N N . PHE A 1 90 ? -11.024 10.980 -2.767 1.00 97.88 90 PHE A N 1
ATOM 692 C CA . PHE A 1 90 ? -9.800 11.633 -2.317 1.00 97.88 90 PHE A CA 1
ATOM 693 C C . PHE A 1 90 ? -9.669 12.966 -3.043 1.00 97.88 90 PHE A C 1
ATOM 695 O O . PHE A 1 90 ? -9.981 13.050 -4.234 1.00 97.88 90 PHE A O 1
ATOM 702 N N . GLU A 1 91 ? -9.171 13.982 -2.350 1.00 97.38 91 GLU A N 1
ATOM 703 C CA . GLU A 1 91 ? -9.089 15.342 -2.886 1.00 97.38 91 GLU A CA 1
ATOM 704 C C . GLU A 1 91 ? -7.649 15.767 -3.191 1.00 97.38 91 GLU A C 1
ATOM 706 O O . GLU A 1 91 ? -6.684 15.236 -2.640 1.00 97.38 91 GLU A O 1
ATOM 711 N N . GLY A 1 92 ? -7.495 16.763 -4.063 1.00 97.06 92 GLY A N 1
ATOM 712 C CA . GLY A 1 92 ? -6.199 17.358 -4.387 1.00 97.06 92 GLY A CA 1
ATOM 713 C C . GLY A 1 92 ? -5.481 16.706 -5.567 1.00 97.06 92 GLY A C 1
ATOM 714 O O . GLY A 1 92 ? -6.074 16.024 -6.409 1.00 97.06 92 GLY A O 1
ATOM 715 N N . LYS A 1 93 ? -4.177 16.979 -5.681 1.00 96.25 93 LYS A N 1
ATOM 716 C CA . LYS A 1 93 ? -3.371 16.463 -6.790 1.00 96.25 93 LYS A CA 1
ATOM 717 C C . LYS A 1 93 ? -3.023 15.000 -6.557 1.00 96.25 93 LYS A C 1
ATOM 719 O O . LYS A 1 93 ? -3.147 14.450 -5.470 1.00 96.25 93 LYS A O 1
ATOM 724 N N . SER A 1 94 ? -2.483 14.389 -7.604 1.00 93.62 94 SER A N 1
ATOM 725 C CA . SER A 1 94 ? -1.989 13.017 -7.599 1.00 93.62 94 SER A CA 1
ATOM 726 C C . SER A 1 94 ? -1.206 12.664 -6.316 1.00 93.62 94 SER A C 1
ATOM 728 O O . SER A 1 94 ? -1.494 11.648 -5.676 1.00 93.62 94 SER A O 1
ATOM 730 N N . ASP A 1 95 ? -0.215 13.469 -5.934 1.00 94.19 95 ASP A N 1
ATOM 731 C CA . ASP A 1 95 ? 0.637 13.203 -4.765 1.00 94.19 95 ASP A CA 1
ATOM 732 C C . ASP A 1 95 ? -0.099 13.395 -3.438 1.00 94.19 95 ASP A C 1
ATOM 734 O O . ASP A 1 95 ? 0.092 12.589 -2.532 1.00 94.19 95 ASP A O 1
ATOM 738 N N . ASP A 1 96 ? -1.021 14.356 -3.357 1.00 97.25 96 ASP A N 1
ATOM 739 C CA . ASP A 1 96 ? -1.872 14.546 -2.178 1.00 97.25 96 ASP A CA 1
ATOM 740 C C . ASP A 1 96 ? -2.795 13.345 -1.947 1.00 97.25 96 ASP A C 1
ATOM 742 O O . ASP A 1 96 ? -2.959 12.908 -0.811 1.00 97.25 96 ASP A O 1
ATOM 746 N N . ILE A 1 97 ? -3.339 12.768 -3.023 1.00 98.12 97 ILE A N 1
ATOM 747 C CA . ILE A 1 97 ? -4.184 11.569 -2.958 1.00 98.12 97 ILE A CA 1
ATOM 748 C C . ILE A 1 97 ? -3.390 10.373 -2.418 1.00 98.12 97 ILE A C 1
ATOM 750 O O . ILE A 1 97 ? -3.875 9.642 -1.561 1.00 98.12 97 ILE A O 1
ATOM 754 N N . TYR A 1 98 ? -2.156 10.158 -2.888 1.00 97.69 98 TYR A N 1
ATOM 755 C CA . TYR A 1 98 ? -1.350 9.036 -2.385 1.00 97.69 98 TYR A CA 1
ATOM 756 C C . TYR A 1 98 ? -0.849 9.287 -0.969 1.00 97.69 98 TYR A C 1
ATOM 758 O O . TYR A 1 98 ? -0.733 8.328 -0.213 1.00 97.69 98 TYR A O 1
ATOM 766 N N . ARG A 1 99 ? -0.617 10.549 -0.585 1.00 97.94 99 ARG A N 1
ATOM 767 C CA . ARG A 1 99 ? -0.354 10.921 0.807 1.00 97.94 99 ARG A CA 1
ATOM 768 C C . ARG A 1 99 ? -1.529 10.556 1.708 1.00 97.94 99 ARG A C 1
ATOM 770 O O . ARG A 1 99 ? -1.322 9.827 2.667 1.00 97.94 99 ARG A O 1
ATOM 777 N N . GLN A 1 100 ? -2.751 10.945 1.338 1.00 98.38 100 GLN A N 1
ATOM 778 C CA . GLN A 1 100 ? -3.964 10.561 2.070 1.00 98.38 100 GLN A CA 1
ATOM 779 C C . GLN A 1 100 ? -4.105 9.040 2.200 1.00 98.38 100 GLN A C 1
ATOM 781 O O . GLN A 1 100 ? -4.353 8.545 3.290 1.00 98.38 100 GLN A O 1
ATOM 786 N N . ILE A 1 101 ? -3.907 8.288 1.112 1.00 98.31 101 ILE A N 1
ATOM 787 C CA . ILE A 1 101 ? -4.012 6.820 1.135 1.00 98.31 101 ILE A CA 1
ATOM 788 C C . ILE A 1 101 ? -2.915 6.190 2.001 1.00 98.31 101 ILE A C 1
ATOM 790 O O . ILE A 1 101 ? -3.186 5.275 2.772 1.00 98.31 101 ILE A O 1
ATOM 794 N N . GLY A 1 102 ? -1.670 6.633 1.837 1.00 97.38 102 GLY A N 1
ATOM 795 C CA . GLY A 1 102 ? -0.507 5.997 2.448 1.00 97.38 102 GLY A CA 1
ATOM 796 C C . GLY A 1 102 ? -0.294 6.333 3.921 1.00 97.38 102 GLY A C 1
ATOM 797 O O . GLY A 1 102 ? 0.350 5.560 4.622 1.00 97.38 102 GLY A O 1
ATOM 798 N N . GLU A 1 103 ? -0.806 7.472 4.386 1.00 97.81 103 GLU A N 1
ATOM 799 C CA . GLU A 1 103 ? -0.731 7.888 5.795 1.00 97.81 103 GLU A CA 1
ATOM 800 C C . GLU A 1 103 ? -1.996 7.529 6.588 1.00 97.81 103 GLU A C 1
ATOM 802 O O . GLU A 1 103 ? -1.997 7.614 7.816 1.00 97.81 103 GLU A O 1
ATOM 807 N N . ALA A 1 104 ? -3.072 7.112 5.916 1.00 97.69 104 ALA A N 1
ATOM 808 C CA . ALA A 1 104 ? -4.296 6.695 6.581 1.00 97.69 104 ALA A CA 1
ATOM 809 C C . ALA A 1 104 ? -4.135 5.373 7.344 1.00 97.69 104 ALA A C 1
ATOM 811 O O . ALA A 1 104 ? -3.398 4.467 6.951 1.00 97.69 104 ALA A O 1
ATOM 812 N N . VAL A 1 105 ? -4.924 5.240 8.411 1.00 97.69 105 VAL A N 1
ATOM 813 C CA . VAL A 1 105 ? -5.201 3.946 9.039 1.00 97.69 105 VAL A CA 1
ATOM 814 C C . VAL A 1 105 ? -6.245 3.210 8.184 1.00 97.69 105 VAL A C 1
ATOM 816 O O . VAL A 1 105 ? -7.271 3.819 7.862 1.00 97.69 105 VAL A O 1
ATOM 819 N N . PRO A 1 106 ? -6.036 1.924 7.832 1.00 97.75 106 PRO A N 1
ATOM 820 C CA . PRO A 1 106 ? -6.996 1.168 7.033 1.00 97.75 106 PRO A CA 1
ATOM 821 C C . PRO A 1 106 ? -8.407 1.187 7.654 1.00 97.75 106 PRO A C 1
ATOM 823 O O . PRO A 1 106 ? -8.546 0.814 8.825 1.00 97.75 106 PRO A O 1
ATOM 826 N N . PRO A 1 107 ? -9.474 1.557 6.914 1.00 98.19 107 PRO A N 1
ATOM 827 C CA . PRO A 1 107 ? -10.826 1.629 7.467 1.00 98.19 107 PRO A CA 1
ATOM 828 C C . PRO A 1 107 ? -11.325 0.339 8.124 1.00 98.19 107 PRO A C 1
ATOM 830 O O . PRO A 1 107 ? -11.970 0.411 9.170 1.00 98.19 107 PRO A O 1
ATOM 833 N N . LEU A 1 108 ? -11.002 -0.840 7.576 1.00 98.06 108 LEU A N 1
ATOM 834 C CA . LEU A 1 108 ? -11.407 -2.111 8.192 1.00 98.06 108 LEU A CA 1
ATOM 835 C C . LEU A 1 108 ? -10.700 -2.370 9.529 1.00 98.06 108 LEU A C 1
ATOM 837 O O . LEU A 1 108 ? -11.323 -2.892 10.452 1.00 98.06 108 LEU A O 1
ATOM 841 N N . LEU A 1 109 ? -9.435 -1.958 9.666 1.00 97.75 109 LEU A N 1
ATOM 842 C CA . LEU A 1 109 ? -8.723 -2.035 10.944 1.00 97.75 109 LEU A CA 1
ATOM 843 C C . LEU A 1 109 ? -9.372 -1.104 11.974 1.00 97.75 109 LEU A C 1
ATOM 845 O O . LEU A 1 109 ? -9.677 -1.535 13.085 1.00 97.75 109 LEU A O 1
ATOM 849 N N . SER A 1 110 ? -9.630 0.149 11.589 1.00 97.88 110 SER A N 1
ATOM 850 C CA . SER A 1 110 ? -10.304 1.134 12.443 1.00 97.88 110 SER A CA 1
ATOM 851 C C . SER A 1 110 ? -11.685 0.652 12.892 1.00 97.88 110 SER A C 1
ATOM 853 O O . SER A 1 110 ? -12.037 0.797 14.060 1.00 97.88 110 SER A O 1
ATOM 855 N N . CYS A 1 111 ? -12.446 0.027 11.988 1.00 98.06 111 CYS A N 1
ATOM 856 C CA . CYS A 1 111 ? -13.740 -0.573 12.300 1.00 98.06 111 CYS A CA 1
ATOM 857 C C . CYS A 1 111 ? -13.609 -1.689 13.348 1.00 98.06 111 CYS A C 1
ATOM 859 O O . CYS A 1 111 ? -14.324 -1.664 14.346 1.00 98.06 111 CYS A O 1
ATOM 861 N N . GLY A 1 112 ? -12.658 -2.614 13.180 1.00 97.88 112 GLY A N 1
ATOM 862 C CA . GLY A 1 112 ? -12.423 -3.687 14.152 1.00 97.88 112 GLY A CA 1
ATOM 863 C C . GLY A 1 112 ? -12.056 -3.167 15.546 1.00 97.88 112 GLY A C 1
ATOM 864 O O . GLY A 1 112 ? -12.574 -3.660 16.548 1.00 97.88 112 GLY A O 1
ATOM 865 N N . VAL A 1 113 ? -11.213 -2.132 15.625 1.00 97.62 113 VAL A N 1
ATOM 866 C CA . VAL A 1 113 ? -10.879 -1.476 16.902 1.00 97.62 113 VAL A CA 1
ATOM 867 C C . VAL A 1 113 ? -12.116 -0.826 17.523 1.00 97.62 113 VAL A C 1
ATOM 869 O O . VAL A 1 113 ? -12.392 -1.050 18.699 1.00 97.62 113 VAL A O 1
ATOM 872 N N . ALA A 1 114 ? -12.884 -0.065 16.740 1.00 97.06 114 ALA A N 1
ATOM 873 C CA . ALA A 1 114 ? -14.082 0.620 17.222 1.00 97.06 114 ALA A CA 1
ATOM 874 C C . ALA A 1 114 ? -15.147 -0.359 17.741 1.00 97.06 114 ALA A C 1
ATOM 876 O O . ALA A 1 114 ? -15.739 -0.116 18.790 1.00 97.06 114 ALA A O 1
ATOM 877 N N . VAL A 1 115 ? -15.354 -1.484 17.048 1.00 97.81 115 VAL A N 1
ATOM 878 C CA . VAL A 1 115 ? -16.287 -2.536 17.479 1.00 97.81 115 VAL A CA 1
ATOM 879 C C . VAL A 1 115 ? -15.860 -3.134 18.818 1.00 97.81 115 VAL A C 1
ATOM 881 O O . VAL A 1 115 ? -16.697 -3.260 19.705 1.00 97.81 115 VAL A O 1
ATOM 884 N N . ASN A 1 116 ? -14.575 -3.447 19.003 1.00 96.56 116 ASN A N 1
ATOM 885 C CA . ASN A 1 116 ? -14.086 -3.976 20.281 1.00 96.56 116 ASN A CA 1
ATOM 886 C C . ASN A 1 116 ? -14.289 -2.983 21.432 1.00 96.56 116 ASN A C 1
ATOM 888 O O . ASN A 1 116 ? -14.762 -3.372 22.496 1.00 96.56 116 ASN A O 1
ATOM 892 N N . VAL A 1 117 ? -13.985 -1.700 21.209 1.00 95.50 117 VAL A N 1
ATOM 893 C CA . VAL A 1 117 ? -14.215 -0.645 22.210 1.00 95.50 117 VAL A CA 1
ATOM 894 C C . VAL A 1 117 ? -15.702 -0.523 22.548 1.00 95.50 117 VAL A C 1
ATOM 896 O O . VAL A 1 117 ? -16.054 -0.392 23.716 1.00 95.50 117 VAL A O 1
ATOM 899 N N . LEU A 1 118 ? -16.580 -0.597 21.545 1.00 94.06 118 LEU A N 1
ATOM 900 C CA . LEU A 1 118 ? -18.023 -0.531 21.755 1.00 94.06 118 LEU A CA 1
ATOM 901 C C . LEU A 1 118 ? -18.544 -1.736 22.550 1.00 94.06 118 LEU A C 1
ATOM 903 O O . LEU A 1 118 ? -19.347 -1.552 23.459 1.00 94.06 118 LEU A O 1
ATOM 907 N N . ILE A 1 119 ? -18.091 -2.951 22.232 1.00 94.38 119 ILE A N 1
ATOM 908 C CA . ILE A 1 119 ? -18.472 -4.164 22.970 1.00 94.38 119 ILE A CA 1
ATOM 909 C C . ILE A 1 119 ? -18.060 -4.042 24.436 1.00 94.38 119 ILE A C 1
ATOM 911 O O . ILE A 1 119 ? -18.887 -4.288 25.311 1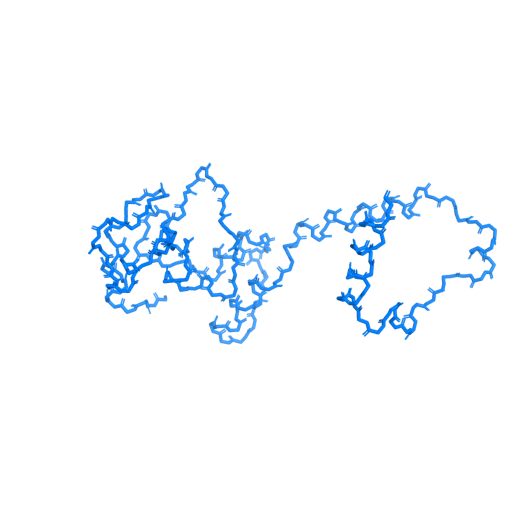.00 94.38 119 ILE A O 1
ATOM 915 N N . GLU A 1 120 ? -16.820 -3.628 24.703 1.00 91.19 120 GLU A N 1
ATOM 916 C CA . GLU A 1 120 ? -16.325 -3.422 26.067 1.00 91.19 120 GLU A CA 1
ATOM 917 C C . GLU A 1 120 ? -17.184 -2.395 26.816 1.00 91.19 120 GLU A C 1
ATOM 919 O O . GLU A 1 120 ? -17.628 -2.634 27.941 1.00 91.19 120 GLU A O 1
ATOM 924 N N . TYR A 1 121 ? -17.479 -1.274 26.153 1.00 86.94 121 TYR A N 1
ATOM 925 C CA . TYR A 1 121 ? -18.286 -0.199 26.715 1.00 86.94 121 TYR A CA 1
ATOM 926 C C . TYR A 1 121 ? -19.714 -0.649 27.054 1.00 86.94 121 TYR A C 1
ATOM 928 O O . TYR A 1 121 ? -20.246 -0.267 28.091 1.00 86.94 121 TYR A O 1
ATOM 936 N N . LEU A 1 122 ? -20.329 -1.476 26.207 1.00 91.19 122 LEU A N 1
ATOM 937 C CA . LEU A 1 122 ? -21.683 -1.992 26.427 1.00 91.19 122 LEU A CA 1
ATOM 938 C C . LEU A 1 122 ? -21.738 -3.165 27.417 1.00 91.19 122 LEU A C 1
ATOM 940 O O . LEU A 1 122 ? -22.795 -3.415 27.990 1.00 91.19 122 LEU A O 1
ATOM 944 N N . SER A 1 123 ? -20.637 -3.897 27.598 1.00 91.81 123 SER A N 1
ATOM 945 C CA . SER A 1 123 ? -20.582 -5.077 28.478 1.00 91.81 123 SER A CA 1
ATOM 946 C C . SER A 1 123 ? -20.237 -4.731 29.926 1.00 91.81 123 SER A C 1
ATOM 948 O O . SER A 1 123 ? -20.434 -5.555 30.817 1.00 91.81 123 SER A O 1
ATOM 950 N N . THR A 1 124 ? -19.710 -3.533 30.167 1.00 86.31 124 THR A N 1
ATOM 951 C CA . THR A 1 124 ? -19.282 -3.096 31.496 1.00 86.31 124 THR A CA 1
ATOM 952 C C . THR A 1 124 ? -20.402 -2.316 32.169 1.00 86.31 124 THR A C 1
ATOM 954 O O . THR A 1 124 ? -20.830 -1.279 31.662 1.00 86.31 124 THR A O 1
ATOM 957 N N . GLU A 1 125 ? -20.863 -2.773 33.335 1.00 84.31 125 GLU A N 1
ATOM 958 C CA . GLU A 1 125 ? -21.758 -1.950 34.146 1.00 84.31 125 GLU A CA 1
ATOM 959 C C . GLU A 1 125 ? -20.990 -0.735 34.692 1.00 84.31 125 GLU A C 1
ATOM 961 O O . GLU A 1 125 ? -19.922 -0.897 35.295 1.00 84.31 125 GLU A O 1
ATOM 966 N N . PRO A 1 126 ? -21.494 0.494 34.487 1.00 78.38 126 PRO A N 1
ATOM 967 C CA . PRO A 1 126 ? -20.844 1.681 35.011 1.00 78.38 126 PRO A CA 1
ATOM 968 C C . PRO A 1 126 ? -20.844 1.653 36.541 1.00 78.38 126 PRO A C 1
ATOM 970 O O . PRO A 1 126 ? -21.838 1.323 37.189 1.00 78.38 126 PRO A O 1
ATOM 973 N N . THR A 1 127 ? -19.722 2.047 37.135 1.00 81.62 127 THR A N 1
ATOM 974 C CA . THR A 1 127 ? -19.595 2.145 38.594 1.00 81.62 127 THR A CA 1
ATOM 975 C C . THR A 1 127 ? -20.482 3.282 39.114 1.00 81.62 127 THR A C 1
ATOM 977 O O . THR A 1 127 ? -20.659 4.291 38.429 1.00 81.62 127 THR A O 1
ATOM 980 N N . THR A 1 128 ? -20.976 3.194 40.354 1.00 82.12 128 THR A N 1
ATOM 981 C CA . THR A 1 128 ? -21.783 4.250 41.004 1.00 82.12 128 THR A CA 1
ATOM 982 C C . THR A 1 128 ? -21.158 5.643 40.876 1.00 82.12 128 THR A C 1
ATOM 984 O O . THR A 1 128 ? -21.865 6.616 40.633 1.00 82.12 128 THR A O 1
ATOM 987 N N . THR A 1 129 ? -19.830 5.741 40.973 1.00 81.06 129 THR A N 1
ATOM 988 C CA . THR A 1 129 ? -19.086 6.992 40.776 1.00 81.06 129 THR A CA 1
ATOM 989 C C . THR A 1 129 ? -19.241 7.539 39.358 1.00 81.06 129 THR A C 1
ATOM 991 O O . THR A 1 129 ? -19.570 8.706 39.207 1.00 81.06 129 THR A O 1
ATOM 994 N N . GLN A 1 130 ? -19.089 6.702 38.325 1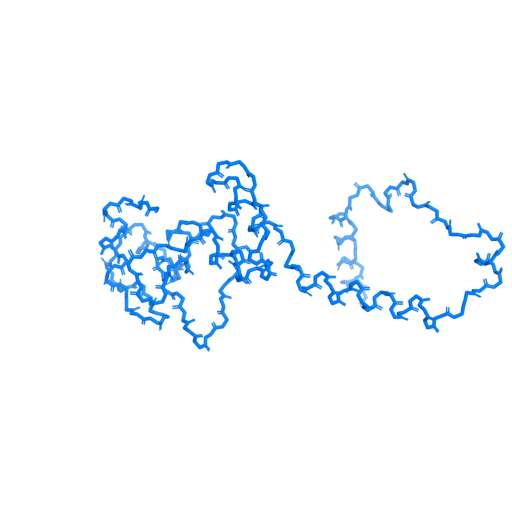.00 77.81 130 GLN A N 1
ATOM 995 C CA . GLN A 1 130 ? -19.216 7.112 36.918 1.00 77.81 130 GLN A CA 1
ATOM 996 C C . GLN A 1 130 ? -20.637 7.591 36.587 1.00 77.81 130 GLN A C 1
ATOM 998 O O . GLN A 1 130 ? -20.806 8.537 35.821 1.00 77.81 130 GLN A O 1
ATOM 1003 N N . LEU A 1 131 ? -21.659 6.980 37.197 1.00 78.94 131 LEU A N 1
ATOM 1004 C CA . LEU A 1 131 ? -23.050 7.431 37.076 1.00 78.94 131 LEU A CA 1
ATOM 1005 C C . LEU A 1 131 ? -23.284 8.803 37.729 1.00 78.94 131 LEU A C 1
ATOM 1007 O O . LEU A 1 131 ? -24.108 9.573 37.244 1.00 78.94 131 LEU A O 1
ATOM 1011 N N . GLN A 1 132 ? -22.575 9.111 38.819 1.00 82.81 132 GLN A N 1
ATOM 1012 C CA . GLN A 1 132 ? -22.710 10.373 39.554 1.00 82.81 132 GLN A CA 1
ATOM 1013 C C . GLN A 1 132 ? -21.934 11.528 38.913 1.00 82.81 132 GLN A C 1
ATOM 1015 O O . GLN A 1 132 ? -22.439 12.648 38.878 1.00 82.81 132 GLN A O 1
ATOM 1020 N N . THR A 1 133 ? -20.719 11.279 38.419 1.00 80.31 133 THR A N 1
ATOM 1021 C CA . THR A 1 133 ? -19.862 12.313 37.812 1.00 80.31 133 THR A CA 1
ATOM 1022 C C . THR A 1 133 ? -20.108 12.511 36.317 1.00 80.31 133 THR A C 1
ATOM 1024 O O . THR A 1 133 ? -19.693 13.528 35.770 1.00 80.31 133 THR A O 1
ATOM 1027 N N . GLY A 1 134 ? -20.785 11.569 35.650 1.00 71.38 134 GLY A N 1
ATOM 1028 C CA . GLY A 1 134 ? -20.869 11.534 34.190 1.00 71.38 134 GLY A CA 1
ATOM 1029 C C . GLY A 1 134 ? -19.542 11.117 33.543 1.00 71.38 134 GLY A C 1
ATOM 1030 O O . GLY A 1 134 ? -18.598 10.709 34.224 1.00 71.38 134 GLY A O 1
ATOM 1031 N N . MET A 1 135 ? -19.465 11.193 32.209 1.00 68.44 135 MET A N 1
ATOM 1032 C CA . MET A 1 135 ? -18.200 10.997 31.490 1.00 68.44 135 MET A CA 1
ATOM 1033 C C . MET A 1 135 ? -17.268 12.186 31.737 1.00 68.44 135 MET A C 1
ATOM 1035 O O . MET A 1 135 ? -17.627 13.317 31.416 1.00 68.44 135 MET A O 1
ATOM 1039 N N . GLU A 1 136 ? -16.055 11.933 32.233 1.00 70.69 136 GLU A N 1
ATOM 1040 C CA . GLU A 1 136 ? -14.991 12.938 32.207 1.00 70.69 136 GLU A CA 1
ATOM 1041 C C . GLU A 1 136 ? -14.599 13.236 30.755 1.00 70.69 136 GLU A C 1
ATOM 1043 O O . GLU A 1 136 ? -14.135 12.362 30.016 1.00 70.69 136 GLU A O 1
ATOM 1048 N N . THR A 1 137 ? -14.775 14.486 30.336 1.00 74.31 137 THR A N 1
ATOM 1049 C CA . THR A 1 137 ? -14.250 14.981 29.067 1.00 74.31 137 THR A CA 1
ATOM 1050 C C . THR A 1 137 ? -12.741 15.173 29.171 1.00 74.31 137 THR A C 1
ATOM 1052 O O . THR A 1 137 ? -12.236 15.843 30.070 1.00 74.31 137 THR A O 1
ATOM 1055 N N . ILE A 1 138 ? -11.999 14.627 28.208 1.00 77.81 138 ILE A N 1
ATOM 1056 C CA . ILE A 1 138 ? -10.569 14.909 28.066 1.00 77.81 138 ILE A CA 1
ATOM 1057 C C . ILE A 1 138 ? -10.429 16.275 27.385 1.00 77.81 138 ILE A C 1
ATOM 1059 O O . ILE A 1 138 ? -10.447 16.369 26.160 1.00 77.81 138 ILE A O 1
ATOM 1063 N N . GLU A 1 139 ? -10.311 17.340 28.177 1.00 82.81 139 GLU A N 1
ATOM 1064 C CA . GLU A 1 139 ? -10.109 18.703 27.653 1.00 82.81 139 GLU A CA 1
ATOM 1065 C C . GLU A 1 139 ? -8.635 19.043 27.402 1.00 82.81 139 GLU A C 1
ATOM 1067 O O . GLU A 1 139 ? -8.313 19.942 26.625 1.00 82.81 139 GLU A O 1
ATOM 1072 N N . LEU A 1 140 ? -7.725 18.307 28.040 1.00 81.44 140 LEU A N 1
ATOM 1073 C CA . LEU A 1 140 ? -6.284 18.489 27.918 1.00 81.44 140 LEU A CA 1
ATOM 1074 C C . LEU A 1 140 ? -5.62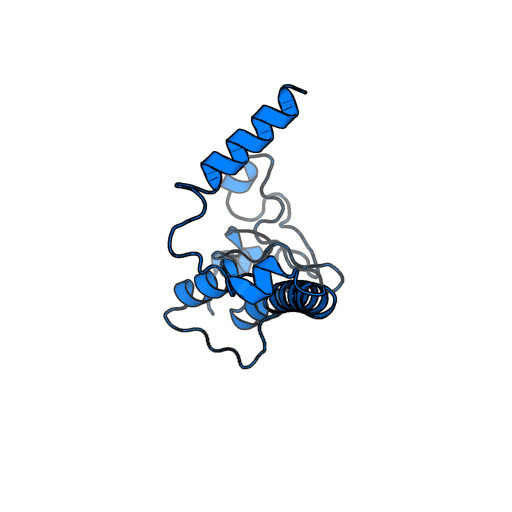5 17.182 27.474 1.00 81.44 140 LEU A C 1
ATOM 1076 O O . LEU A 1 140 ? -6.067 16.102 27.870 1.00 81.44 140 LEU A O 1
ATOM 1080 N N . PRO A 1 141 ? -4.555 17.242 26.663 1.00 74.81 141 PRO A N 1
ATOM 1081 C CA . PRO A 1 141 ? -3.846 16.043 26.254 1.00 74.81 141 PRO A CA 1
ATOM 1082 C C . PRO A 1 141 ? -3.319 15.303 27.487 1.00 74.81 141 PRO A C 1
ATOM 1084 O O . PRO A 1 141 ? -2.701 15.896 28.367 1.00 74.81 141 PRO A O 1
ATOM 1087 N N . VAL A 1 142 ? -3.510 13.981 27.510 1.00 74.06 142 VAL A N 1
ATOM 1088 C CA . VAL A 1 142 ? -3.091 13.092 28.615 1.00 74.06 142 VAL A CA 1
ATOM 1089 C C . VAL A 1 142 ? -1.584 13.204 28.912 1.00 74.06 142 VAL A C 1
ATOM 1091 O O . VAL A 1 142 ? -1.120 12.867 29.998 1.00 74.06 142 VAL A O 1
ATOM 1094 N N . SER A 1 143 ? -0.791 13.694 27.953 1.00 74.62 143 SER A N 1
ATOM 1095 C CA . SER A 1 143 ? 0.607 14.071 28.164 1.00 74.62 143 SER A CA 1
ATOM 1096 C C . SER A 1 143 ? 1.066 15.122 27.151 1.00 74.62 143 SER A C 1
ATOM 1098 O O . SER A 1 143 ? 0.504 15.228 26.062 1.00 74.62 143 SER A O 1
ATOM 1100 N N . ASN A 1 144 ? 2.164 15.820 27.460 1.00 72.69 144 ASN A N 1
ATOM 1101 C CA . ASN A 1 144 ? 2.793 16.782 26.544 1.00 72.69 144 ASN A CA 1
ATOM 1102 C C . ASN A 1 144 ? 3.303 16.148 25.233 1.00 72.69 144 ASN A C 1
ATOM 1104 O O . ASN A 1 144 ? 3.504 16.859 24.253 1.00 72.69 144 ASN A O 1
ATOM 1108 N N . SER A 1 145 ? 3.577 14.834 25.208 1.00 76.31 145 SER A N 1
ATOM 1109 C CA . SER A 1 145 ? 4.017 14.116 24.005 1.00 76.31 145 SER A CA 1
ATOM 1110 C C . SER A 1 145 ? 3.942 12.602 24.192 1.00 76.31 145 SER A C 1
ATOM 1112 O O . SER A 1 145 ? 4.575 12.036 25.088 1.00 76.31 145 SER A O 1
ATOM 1114 N N . TYR A 1 146 ? 3.243 11.935 23.272 1.00 71.31 146 TYR A N 1
ATOM 1115 C CA . TYR A 1 146 ? 3.127 10.475 23.232 1.00 71.31 146 TYR A CA 1
ATOM 1116 C C . TYR A 1 146 ? 4.500 9.784 23.112 1.00 71.31 146 TYR A C 1
ATOM 1118 O O . TYR A 1 146 ? 4.746 8.740 23.718 1.00 71.31 146 TYR A O 1
ATOM 1126 N N . SER A 1 147 ? 5.442 10.409 22.398 1.00 73.75 147 SER A N 1
ATOM 1127 C CA . SER A 1 147 ? 6.814 9.914 22.235 1.00 73.75 147 SER A CA 1
ATOM 1128 C C . SER A 1 147 ? 7.577 9.869 23.563 1.00 73.75 147 SER A C 1
ATOM 1130 O O . SER A 1 147 ? 8.295 8.903 23.835 1.00 73.75 147 SER A O 1
ATOM 1132 N N . SER A 1 148 ? 7.389 10.881 24.416 1.00 73.25 148 SER A N 1
ATOM 1133 C CA . SER A 1 148 ? 8.013 10.959 25.742 1.00 73.25 148 SER A CA 1
ATOM 1134 C C . SER A 1 148 ? 7.476 9.876 26.680 1.00 73.25 148 SER A C 1
ATOM 1136 O O . SER A 1 148 ? 8.241 9.258 27.423 1.00 73.25 148 SER A O 1
ATOM 1138 N N . VAL A 1 149 ? 6.173 9.590 26.595 1.00 76.69 149 VAL A N 1
ATOM 1139 C CA . VAL A 1 149 ? 5.518 8.536 27.383 1.00 76.69 149 VAL A CA 1
ATOM 1140 C C . VAL A 1 149 ? 6.056 7.151 27.009 1.00 76.69 149 VAL A C 1
ATOM 1142 O O . VAL A 1 149 ? 6.436 6.384 27.895 1.00 76.69 149 VAL A O 1
ATOM 1145 N N . ILE A 1 150 ? 6.185 6.836 25.713 1.00 75.38 150 ILE A N 1
ATOM 1146 C CA . ILE A 1 150 ? 6.737 5.544 25.258 1.00 75.38 150 ILE A CA 1
ATOM 1147 C C . ILE A 1 150 ? 8.186 5.356 25.722 1.00 75.38 150 ILE A C 1
ATOM 1149 O O . ILE A 1 150 ? 8.559 4.261 26.157 1.00 75.38 150 ILE A O 1
ATOM 1153 N N . ALA A 1 151 ? 9.011 6.403 25.631 1.00 73.44 151 ALA A N 1
ATOM 1154 C CA . ALA A 1 151 ? 10.391 6.352 26.105 1.00 73.44 151 ALA A CA 1
ATOM 1155 C C . ALA A 1 151 ? 10.457 6.054 27.614 1.00 73.44 151 ALA A C 1
ATOM 1157 O O . ALA A 1 151 ? 11.252 5.212 28.040 1.00 73.44 151 ALA A O 1
ATOM 1158 N N . GLY A 1 152 ? 9.569 6.671 28.401 1.00 74.56 152 GLY A N 1
ATOM 1159 C CA . GLY A 1 152 ? 9.398 6.378 29.824 1.00 74.56 152 GLY A CA 1
ATOM 1160 C C . GLY A 1 152 ? 9.043 4.912 30.082 1.00 74.56 152 GLY A C 1
ATOM 1161 O O . GLY A 1 152 ? 9.766 4.230 30.803 1.00 74.56 152 GLY A O 1
ATOM 1162 N N . ILE A 1 153 ? 8.005 4.389 29.419 1.00 76.00 153 ILE A N 1
ATOM 1163 C CA . ILE A 1 153 ? 7.54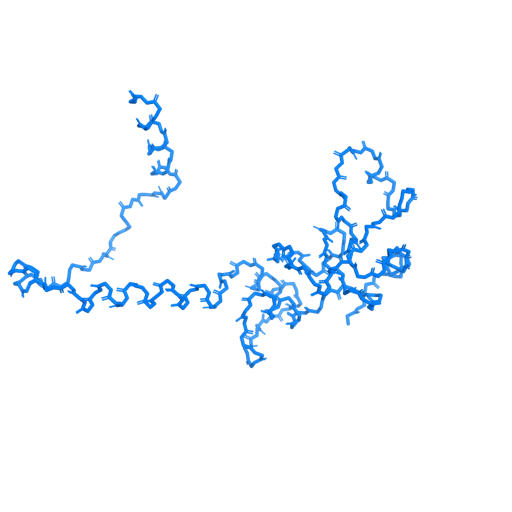3 2.996 29.581 1.00 76.00 153 ILE A CA 1
ATOM 1164 C C . ILE A 1 153 ? 8.655 1.984 29.258 1.00 76.00 153 ILE A C 1
ATOM 1166 O O . ILE A 1 153 ? 8.847 1.006 29.987 1.00 76.00 153 ILE A O 1
ATOM 1170 N N . LYS A 1 154 ? 9.418 2.217 28.181 1.00 69.44 154 LYS A N 1
ATOM 1171 C CA . LYS A 1 154 ? 10.544 1.349 27.793 1.00 69.44 154 LYS A CA 1
ATOM 1172 C C . LYS A 1 154 ? 11.671 1.358 28.828 1.00 69.44 154 LYS A C 1
ATOM 1174 O O . LYS A 1 154 ? 12.277 0.315 29.065 1.00 69.44 154 LYS A O 1
ATOM 1179 N N . ASN A 1 155 ? 11.945 2.505 29.446 1.00 71.56 155 ASN A N 1
ATOM 1180 C CA . ASN A 1 155 ? 12.977 2.624 30.474 1.00 71.56 155 ASN A CA 1
ATOM 1181 C C . ASN A 1 155 ? 12.560 1.973 31.797 1.00 71.56 155 ASN A C 1
ATOM 1183 O O . ASN A 1 155 ? 13.395 1.341 32.439 1.00 71.56 155 ASN A O 1
ATOM 1187 N N . THR A 1 156 ? 11.283 2.057 32.176 1.00 71.75 156 THR A N 1
ATOM 1188 C CA . THR A 1 156 ? 10.765 1.405 33.390 1.00 71.75 156 THR A CA 1
ATOM 1189 C C . THR A 1 156 ? 10.821 -0.119 33.277 1.00 71.75 156 THR A C 1
ATOM 1191 O O . THR A 1 156 ? 11.278 -0.780 34.201 1.00 71.75 156 THR A O 1
ATOM 1194 N N . ARG A 1 157 ? 10.472 -0.685 32.110 1.00 62.56 157 ARG A N 1
ATOM 1195 C CA . ARG A 1 157 ? 10.581 -2.136 31.848 1.00 62.56 157 ARG A CA 1
ATOM 1196 C C . ARG A 1 157 ? 12.017 -2.666 31.748 1.00 62.56 157 ARG A C 1
ATOM 1198 O O . ARG A 1 157 ? 12.201 -3.870 31.794 1.00 62.56 157 ARG A O 1
ATOM 1205 N N . ARG A 1 158 ? 13.020 -1.799 31.574 1.00 59.72 158 ARG A N 1
ATOM 1206 C CA . ARG A 1 158 ? 14.449 -2.175 31.567 1.00 59.72 158 ARG A CA 1
ATOM 1207 C C . ARG A 1 158 ? 15.094 -2.153 32.955 1.00 59.72 158 ARG A C 1
ATOM 1209 O O . ARG A 1 158 ? 16.236 -2.579 33.085 1.00 59.72 158 ARG A O 1
ATOM 1216 N N . ARG A 1 159 ? 14.414 -1.577 33.949 1.00 56.97 159 ARG A N 1
ATOM 1217 C CA . ARG A 1 159 ? 14.898 -1.437 35.333 1.00 56.97 159 ARG A CA 1
ATOM 1218 C C . ARG A 1 159 ? 14.243 -2.426 36.305 1.00 56.97 159 ARG A C 1
ATOM 1220 O O . ARG A 1 159 ? 14.622 -2.428 37.471 1.00 56.97 159 ARG A O 1
ATOM 1227 N N . ALA A 1 160 ? 13.274 -3.204 35.830 1.00 51.69 160 ALA A N 1
ATOM 1228 C CA . ALA A 1 160 ? 12.693 -4.358 36.508 1.00 51.69 160 ALA A CA 1
ATOM 1229 C C . ALA A 1 160 ? 13.318 -5.632 35.932 1.00 51.69 160 ALA A C 1
ATOM 1231 O O . ALA A 1 160 ? 13.497 -6.589 36.711 1.00 51.69 160 ALA A O 1
#

Radius of gyration: 22.44 Å; chains: 1; bounding box: 49×34×61 Å

pLDDT: mean 89.75, std 10.32, range [51.69, 98.5]